Protein AF-A0A7X6XVV3-F1 (afdb_monomer_lite)

Secondary structure (DSSP, 8-state):
---GGGGT-EEE-B-TTT--B--STTHHHHHHHHGGGGTEEEEE-TT-HHHHSS--EEEEEEE-GGGHHHHHHHT--HHHHHT----SPP-

pLDDT: mean 95.93, std 5.68, range [56.09, 98.88]

Structure (mmCIF, N/CA/C/O backbone):
data_AF-A0A7X6XVV3-F1
#
_entry.i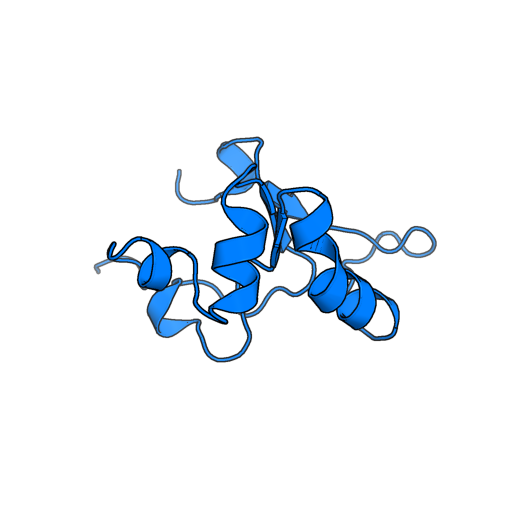d   AF-A0A7X6XVV3-F1
#
loop_
_atom_site.group_PDB
_atom_site.id
_atom_site.type_symbol
_atom_site.label_atom_id
_atom_site.label_alt_id
_atom_site.label_comp_id
_atom_site.label_asym_id
_atom_site.label_entity_id
_atom_site.label_seq_id
_atom_site.pdbx_PDB_ins_code
_atom_site.Cartn_x
_atom_site.Cartn_y
_atom_site.Cartn_z
_atom_site.occupancy
_atom_site.B_iso_or_equiv
_atom_site.auth_seq_id
_atom_site.auth_comp_id
_atom_site.auth_asym_id
_atom_site.auth_atom_id
_atom_site.pdbx_PDB_model_num
ATOM 1 N N . GLY A 1 1 ? -2.041 -18.136 7.189 1.00 77.75 1 GLY A N 1
ATOM 2 C CA . GLY A 1 1 ? -3.482 -17.849 7.278 1.00 77.75 1 GLY A CA 1
ATOM 3 C C . GLY A 1 1 ? -3.799 -16.368 7.366 1.00 77.75 1 GLY A C 1
ATOM 4 O O . GLY A 1 1 ? -4.950 -16.031 7.150 1.00 77.75 1 GLY A O 1
ATOM 5 N N . TYR A 1 2 ? -2.824 -15.509 7.697 1.00 94.19 2 TYR A N 1
ATOM 6 C CA . TYR A 1 2 ? -3.040 -14.080 7.960 1.00 94.19 2 TYR A CA 1
ATOM 7 C C . TYR A 1 2 ? -2.156 -13.164 7.100 1.00 94.19 2 TYR A C 1
ATOM 9 O O . TYR A 1 2 ? -2.297 -11.953 7.163 1.00 94.19 2 TYR A O 1
ATOM 17 N N . SER A 1 3 ? -1.260 -13.738 6.287 1.00 97.19 3 SER A N 1
ATOM 18 C CA . SER A 1 3 ? -0.414 -12.971 5.371 1.00 97.19 3 SER A CA 1
ATOM 19 C C . SER A 1 3 ? -1.164 -12.686 4.076 1.00 97.19 3 SER A C 1
ATOM 21 O O . SER A 1 3 ? -1.758 -13.591 3.481 1.00 97.19 3 SER A O 1
ATOM 23 N N . GLU A 1 4 ? -1.073 -11.444 3.614 1.00 97.12 4 GLU A N 1
ATOM 24 C CA . GLU A 1 4 ? -1.701 -11.002 2.373 1.00 97.12 4 GLU A CA 1
ATOM 25 C C . GLU A 1 4 ? -1.098 -11.674 1.127 1.00 97.12 4 GLU A C 1
ATOM 27 O O . GLU A 1 4 ? -1.814 -11.896 0.153 1.00 97.12 4 GLU A O 1
ATOM 32 N N . HIS A 1 5 ? 0.165 -12.117 1.173 1.00 98.44 5 HIS A N 1
ATOM 33 C CA . HIS A 1 5 ? 0.821 -12.869 0.087 1.00 98.44 5 HIS A CA 1
ATOM 34 C C . HIS A 1 5 ? 0.070 -14.148 -0.300 1.00 98.44 5 HIS A C 1
ATOM 36 O O . HIS A 1 5 ? 0.075 -14.555 -1.459 1.00 98.44 5 HIS A O 1
ATOM 42 N N . GLN A 1 6 ? -0.667 -14.757 0.636 1.00 98.25 6 GLN A N 1
ATOM 43 C CA . GLN A 1 6 ? -1.472 -15.949 0.345 1.00 98.25 6 GLN A CA 1
ATOM 44 C C . GLN A 1 6 ? -2.646 -15.678 -0.604 1.00 98.25 6 GLN A C 1
ATOM 46 O O . GLN A 1 6 ? -3.204 -16.622 -1.158 1.00 98.25 6 GLN A O 1
ATOM 51 N N . THR A 1 7 ? -3.025 -14.413 -0.799 1.00 97.94 7 THR A N 1
ATOM 52 C CA . THR A 1 7 ? -4.070 -14.029 -1.756 1.00 97.94 7 THR A CA 1
ATOM 53 C C . THR A 1 7 ? -3.612 -14.142 -3.211 1.00 97.94 7 THR A C 1
ATOM 55 O O . THR A 1 7 ? -4.456 -14.185 -4.102 1.00 97.94 7 THR A O 1
ATOM 58 N N . GLY A 1 8 ? -2.297 -14.153 -3.467 1.00 98.31 8 GLY A N 1
ATOM 59 C CA . GLY A 1 8 ? -1.737 -14.002 -4.813 1.00 98.31 8 GLY A CA 1
ATOM 60 C C . GLY A 1 8 ? -1.887 -12.591 -5.400 1.00 98.31 8 GLY A C 1
ATOM 61 O O . GLY A 1 8 ? -1.667 -12.410 -6.594 1.00 98.31 8 GLY A O 1
ATOM 62 N N . LEU A 1 9 ? -2.282 -11.605 -4.584 1.00 98.56 9 LEU A N 1
ATOM 63 C CA . LEU A 1 9 ? -2.485 -10.204 -4.974 1.00 98.56 9 LEU A CA 1
ATOM 64 C C . LEU A 1 9 ? -1.533 -9.237 -4.257 1.00 98.56 9 LEU A C 1
ATOM 66 O O . LEU A 1 9 ? -1.644 -8.028 -4.454 1.00 98.56 9 LEU A O 1
ATOM 70 N N . ALA A 1 10 ? -0.635 -9.754 -3.422 1.00 98.69 10 ALA A N 1
ATOM 71 C CA . ALA A 1 10 ? 0.406 -8.983 -2.761 1.00 98.69 10 ALA A CA 1
ATOM 72 C C . ALA A 1 10 ? 1.784 -9.383 -3.294 1.00 98.69 10 ALA A C 1
ATOM 74 O O . ALA A 1 10 ? 2.009 -10.556 -3.598 1.00 98.69 10 ALA A O 1
ATOM 75 N N . PHE A 1 11 ? 2.669 -8.399 -3.436 1.00 98.44 11 PHE A N 1
ATOM 76 C CA . PHE A 1 11 ? 3.978 -8.559 -4.057 1.00 98.44 11 PHE A CA 1
ATOM 77 C C . PHE A 1 11 ? 5.008 -7.697 -3.337 1.00 98.44 11 PHE A C 1
ATOM 79 O O . PHE A 1 11 ? 4.805 -6.495 -3.182 1.00 98.44 11 PHE A O 1
ATOM 86 N N . ASP A 1 12 ? 6.132 -8.310 -2.976 1.00 97.75 12 ASP A N 1
ATOM 87 C CA . ASP A 1 12 ? 7.292 -7.597 -2.456 1.00 97.75 12 ASP A CA 1
ATOM 88 C C . ASP A 1 12 ? 8.223 -7.275 -3.618 1.00 97.75 12 ASP A C 1
ATOM 90 O O . ASP A 1 12 ? 8.638 -8.168 -4.365 1.00 97.75 12 ASP A O 1
ATOM 94 N N . ILE A 1 13 ? 8.543 -5.995 -3.790 1.00 95.69 13 ILE A N 1
ATOM 95 C CA . ILE A 1 13 ? 9.427 -5.556 -4.866 1.00 95.69 13 ILE A CA 1
ATOM 96 C C . ILE A 1 13 ? 10.882 -5.600 -4.398 1.00 95.69 13 ILE A C 1
ATOM 98 O O . ILE A 1 13 ? 11.250 -5.038 -3.365 1.00 95.69 13 ILE A O 1
ATOM 102 N N . LEU A 1 14 ? 11.716 -6.269 -5.196 1.00 94.50 14 LEU A N 1
ATOM 103 C CA . LEU A 1 14 ? 13.143 -6.426 -4.944 1.00 94.50 14 LEU A CA 1
ATOM 104 C C . LEU A 1 14 ? 13.966 -5.517 -5.856 1.00 94.50 14 LEU A C 1
ATOM 106 O O . LEU A 1 14 ? 13.650 -5.329 -7.033 1.00 94.50 14 LEU A O 1
ATOM 110 N N . GLN A 1 15 ? 15.080 -5.014 -5.337 1.00 91.31 15 GLN A N 1
ATOM 111 C CA . GLN A 1 15 ? 16.077 -4.310 -6.120 1.00 91.31 15 GLN A CA 1
ATOM 112 C C . GLN A 1 15 ? 16.794 -5.307 -7.039 1.00 91.31 15 GLN A C 1
ATOM 114 O O . GLN A 1 15 ? 17.421 -6.261 -6.578 1.00 91.31 15 GLN A O 1
ATOM 119 N N . GLY A 1 16 ? 16.740 -5.076 -8.352 1.00 84.81 16 GLY A N 1
ATOM 120 C CA . GLY A 1 16 ? 17.214 -6.050 -9.344 1.00 84.81 16 GLY A CA 1
ATOM 121 C C . GLY A 1 16 ? 18.702 -6.418 -9.247 1.00 84.81 16 GLY A C 1
ATOM 122 O O . GLY A 1 16 ? 19.084 -7.510 -9.657 1.00 84.81 16 GLY A O 1
ATOM 123 N N . SER A 1 17 ? 19.547 -5.538 -8.704 1.00 85.25 17 SER A N 1
ATOM 124 C CA . SER A 1 17 ? 20.992 -5.770 -8.568 1.00 85.25 17 SER A CA 1
ATOM 125 C C . SER A 1 17 ? 21.371 -6.594 -7.335 1.00 85.25 17 SER A C 1
ATOM 127 O O . SER A 1 17 ? 22.306 -7.390 -7.399 1.00 85.25 17 SER A O 1
ATOM 129 N N . SER A 1 18 ? 20.677 -6.388 -6.215 1.00 88.38 18 SER A N 1
ATOM 130 C CA . SER A 1 18 ? 21.019 -6.971 -4.914 1.00 88.38 18 SER A CA 1
ATOM 131 C C . SER A 1 18 ? 20.091 -8.119 -4.511 1.00 88.38 18 SER A C 1
ATOM 133 O O . SER A 1 18 ? 20.467 -8.942 -3.680 1.00 88.38 18 SER A O 1
ATOM 135 N N . GLY A 1 19 ? 18.888 -8.186 -5.091 1.00 89.81 19 GLY A N 1
ATOM 136 C CA . GLY A 1 19 ? 17.827 -9.101 -4.669 1.00 89.81 19 GLY A CA 1
ATOM 137 C C . GLY A 1 19 ? 17.241 -8.764 -3.294 1.00 89.81 19 GLY A C 1
ATOM 138 O O . GLY A 1 19 ? 16.499 -9.571 -2.742 1.00 89.81 19 GLY A O 1
ATOM 139 N N . LEU A 1 20 ? 17.587 -7.603 -2.731 1.00 92.94 20 LEU A N 1
ATOM 140 C CA . LEU A 1 20 ? 17.069 -7.121 -1.453 1.00 92.94 20 LEU A CA 1
ATOM 141 C C . LEU A 1 20 ? 15.740 -6.393 -1.651 1.00 92.94 20 LEU A C 1
ATOM 143 O O . LEU A 1 20 ? 15.449 -5.924 -2.749 1.00 92.94 20 LEU A O 1
ATOM 147 N N . LEU A 1 21 ? 14.952 -6.276 -0.584 1.00 95.75 21 LEU A N 1
ATOM 148 C CA . LEU A 1 21 ? 13.730 -5.472 -0.579 1.00 95.75 21 LEU A CA 1
ATOM 149 C C . LEU A 1 21 ? 14.062 -4.004 -0.869 1.00 95.75 21 LEU A C 1
ATOM 151 O O . LEU A 1 21 ? 15.102 -3.492 -0.450 1.00 95.75 21 LEU A O 1
ATOM 155 N N . ILE A 1 22 ? 13.186 -3.332 -1.614 1.00 92.56 22 ILE A N 1
ATOM 156 C CA . ILE A 1 22 ? 13.341 -1.905 -1.894 1.00 92.56 22 ILE A CA 1
ATOM 157 C C . ILE A 1 22 ? 12.902 -1.096 -0.668 1.00 92.56 22 ILE A C 1
ATOM 159 O O . ILE A 1 22 ? 11.712 -0.958 -0.394 1.00 92.56 22 ILE A O 1
ATOM 163 N N . GLU A 1 23 ? 13.872 -0.533 0.053 1.00 91.75 23 GLU A N 1
ATOM 164 C CA . GLU A 1 23 ? 13.622 0.261 1.269 1.00 91.75 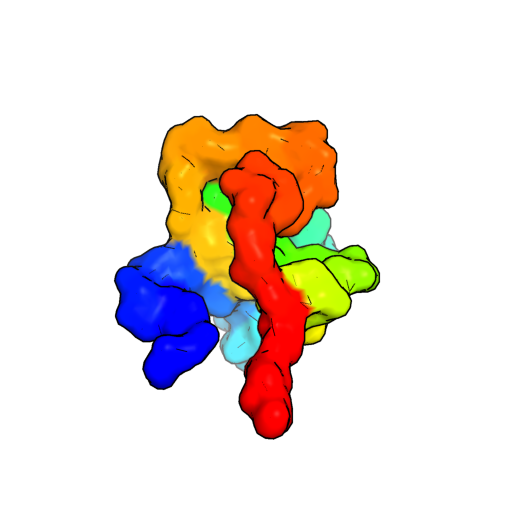23 GLU A CA 1
ATOM 165 C C . GLU A 1 23 ? 14.067 1.727 1.160 1.00 91.75 23 GLU A C 1
ATOM 167 O O . GLU A 1 23 ? 13.802 2.521 2.062 1.00 91.75 23 GLU A O 1
ATOM 172 N N . VAL A 1 24 ? 14.761 2.094 0.080 1.00 88.88 24 VAL A N 1
ATOM 173 C CA . VAL A 1 24 ? 15.462 3.379 -0.052 1.00 88.88 24 VAL A CA 1
ATOM 174 C C . VAL A 1 24 ? 15.099 4.122 -1.334 1.00 88.88 24 VAL A C 1
ATOM 176 O O . VAL A 1 24 ? 14.550 3.563 -2.281 1.00 88.88 24 VAL A O 1
ATOM 179 N N . GLU A 1 25 ? 15.421 5.411 -1.345 1.00 90.62 25 GLU A N 1
ATOM 180 C CA . GLU A 1 25 ? 15.309 6.263 -2.525 1.00 90.62 25 GLU A CA 1
ATOM 181 C C . GLU A 1 25 ? 16.348 5.915 -3.602 1.00 90.62 25 GLU A C 1
ATOM 183 O O . GLU A 1 25 ? 17.469 5.525 -3.252 1.00 90.62 25 GLU A O 1
ATOM 188 N N . PRO A 1 26 ? 16.047 6.166 -4.893 1.00 93.06 26 PRO A N 1
ATOM 189 C CA . PRO A 1 26 ? 14.833 6.809 -5.432 1.00 93.06 26 PRO A CA 1
ATOM 190 C C . PRO A 1 26 ? 13.647 5.864 -5.695 1.00 93.06 26 PRO A C 1
ATOM 192 O O . PRO A 1 26 ? 12.564 6.318 -6.070 1.00 93.06 26 PRO A O 1
ATOM 195 N N . GLU A 1 27 ? 13.837 4.551 -5.567 1.00 93.94 27 GLU A N 1
ATOM 196 C CA . GLU A 1 27 ? 12.837 3.574 -5.991 1.00 93.94 27 GLU A CA 1
ATOM 197 C C . GLU A 1 27 ? 11.561 3.628 -5.137 1.00 93.94 27 GLU A C 1
ATOM 199 O O . GLU A 1 27 ? 10.464 3.508 -5.686 1.00 93.94 27 GLU A O 1
ATOM 204 N N . ILE A 1 28 ? 11.669 3.869 -3.821 1.00 94.38 28 ILE A N 1
ATOM 205 C CA . ILE A 1 28 ? 10.476 3.997 -2.966 1.00 94.38 28 ILE A CA 1
ATOM 206 C C . ILE A 1 28 ? 9.627 5.221 -3.324 1.00 94.38 28 ILE A C 1
ATOM 208 O O . ILE A 1 28 ? 8.402 5.113 -3.269 1.00 94.38 28 ILE A O 1
ATOM 212 N N . THR A 1 29 ? 10.228 6.356 -3.710 1.00 95.75 29 THR A N 1
ATOM 213 C CA . THR A 1 29 ? 9.460 7.524 -4.171 1.00 95.75 29 THR A CA 1
ATOM 214 C C . THR A 1 29 ? 8.681 7.163 -5.418 1.00 95.75 29 THR A C 1
ATOM 216 O O . THR A 1 29 ? 7.472 7.368 -5.453 1.00 95.75 29 THR A O 1
ATOM 219 N N . TRP A 1 30 ? 9.331 6.526 -6.395 1.00 96.56 30 TRP A N 1
ATOM 220 C CA . TRP A 1 30 ? 8.645 6.125 -7.620 1.00 96.56 30 TRP A CA 1
ATOM 221 C C . TRP A 1 30 ? 7.472 5.181 -7.332 1.00 96.56 30 TRP A C 1
ATOM 223 O O . TRP A 1 30 ? 6.375 5.370 -7.850 1.00 96.56 30 TRP A O 1
ATOM 233 N N . ILE A 1 31 ? 7.669 4.188 -6.459 1.00 96.94 31 ILE A N 1
ATOM 234 C CA . ILE A 1 31 ? 6.605 3.259 -6.067 1.00 96.94 31 ILE A CA 1
ATOM 235 C C . ILE A 1 31 ? 5.446 4.005 -5.392 1.00 96.94 31 ILE A C 1
ATOM 237 O O . ILE A 1 31 ? 4.290 3.800 -5.764 1.00 96.94 31 ILE A O 1
ATOM 241 N N . LYS A 1 32 ? 5.736 4.882 -4.424 1.00 96.19 32 LYS A N 1
ATOM 242 C CA . LYS A 1 32 ? 4.715 5.679 -3.730 1.00 96.19 32 LYS A CA 1
ATOM 243 C C . LYS A 1 32 ? 3.936 6.565 -4.697 1.00 96.19 32 LYS A C 1
ATOM 245 O O . LYS A 1 32 ? 2.724 6.671 -4.558 1.00 96.19 32 LYS A O 1
ATOM 250 N N . GLU A 1 33 ? 4.614 7.179 -5.660 1.00 97.88 33 GLU A N 1
ATOM 251 C CA . GLU A 1 33 ? 4.017 8.122 -6.606 1.00 97.88 33 GLU A CA 1
ATOM 252 C C . GLU A 1 33 ? 3.261 7.443 -7.747 1.00 97.88 33 GLU A C 1
ATOM 254 O O . GLU A 1 33 ? 2.306 8.031 -8.232 1.00 97.88 33 GLU A O 1
ATOM 259 N N . HIS A 1 34 ? 3.622 6.220 -8.152 1.00 98.38 34 HIS A N 1
ATOM 260 C CA . HIS A 1 34 ? 3.107 5.633 -9.397 1.00 98.38 34 HIS A CA 1
ATOM 261 C C . HIS A 1 34 ? 2.418 4.272 -9.256 1.00 98.38 34 HIS A C 1
ATOM 263 O O . HIS A 1 34 ? 1.739 3.854 -10.190 1.00 98.38 34 HIS A O 1
ATOM 269 N N . ALA A 1 35 ? 2.528 3.552 -8.130 1.00 98.50 35 ALA A N 1
ATOM 270 C CA . ALA A 1 35 ? 1.942 2.205 -8.008 1.00 98.50 35 ALA A CA 1
ATOM 271 C C . ALA A 1 35 ? 0.430 2.166 -8.321 1.00 98.50 35 ALA A C 1
ATOM 273 O O . ALA A 1 35 ? -0.069 1.208 -8.923 1.00 98.50 35 ALA A O 1
ATOM 274 N N . HIS A 1 36 ? -0.287 3.232 -7.964 1.00 98.81 36 HIS A N 1
ATOM 275 C CA . HIS A 1 36 ? -1.729 3.359 -8.157 1.00 98.81 36 HIS A CA 1
ATOM 276 C C . HIS A 1 36 ? -2.150 3.378 -9.628 1.00 98.81 36 HIS A C 1
ATOM 278 O O . HIS A 1 36 ? -3.202 2.825 -9.959 1.00 98.81 36 HIS A O 1
ATOM 284 N N . GLU A 1 37 ? -1.297 3.890 -10.519 1.00 98.75 37 GLU A N 1
ATOM 285 C CA . GLU A 1 37 ? -1.521 3.907 -11.970 1.00 98.75 37 GLU A CA 1
ATOM 286 C C . GLU A 1 37 ? -1.636 2.486 -12.550 1.00 98.75 37 GLU A C 1
ATOM 288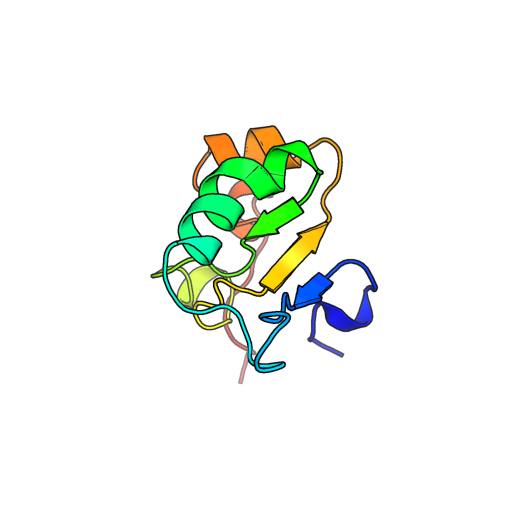 O O . GLU A 1 37 ? -2.252 2.268 -13.593 1.00 98.75 37 GLU A O 1
ATOM 293 N N . TYR A 1 38 ? -1.084 1.497 -11.841 1.00 98.69 38 TYR A N 1
ATOM 294 C CA . TYR A 1 38 ? -1.069 0.085 -12.225 1.00 98.69 38 TYR A CA 1
ATOM 295 C C . TYR A 1 38 ? -2.060 -0.764 -11.414 1.00 98.69 38 TYR A C 1
ATOM 297 O O . TYR A 1 38 ? -2.049 -1.993 -11.503 1.00 98.69 38 TYR A O 1
ATOM 305 N N . GLY A 1 39 ? -2.931 -0.137 -10.618 1.00 98.75 39 GLY A N 1
ATOM 306 C CA . GLY A 1 39 ? -3.900 -0.838 -9.775 1.00 98.75 39 GLY A CA 1
ATOM 307 C C . GLY A 1 39 ? -3.334 -1.342 -8.443 1.00 98.75 39 GLY A C 1
ATOM 308 O O . GLY A 1 39 ? -3.986 -2.161 -7.786 1.00 98.75 39 GLY A O 1
ATOM 309 N N . PHE A 1 40 ? -2.149 -0.875 -8.040 1.00 98.88 40 PHE A N 1
ATOM 310 C CA . PHE A 1 40 ? -1.496 -1.242 -6.784 1.00 98.88 40 PHE A CA 1
ATOM 311 C C . PHE A 1 40 ? -1.497 -0.100 -5.772 1.00 98.88 40 PHE A C 1
ATOM 313 O O . PHE A 1 40 ? -1.537 1.069 -6.122 1.00 98.88 40 PHE A O 1
ATOM 320 N N . ILE A 1 41 ? -1.389 -0.442 -4.496 1.00 98.81 41 ILE A N 1
ATOM 321 C CA . ILE A 1 41 ? -1.129 0.517 -3.421 1.00 98.81 41 ILE A CA 1
ATOM 322 C C . ILE A 1 41 ? 0.055 0.037 -2.587 1.00 98.81 41 ILE A C 1
ATOM 324 O O . ILE A 1 41 ? 0.246 -1.174 -2.438 1.00 98.81 41 ILE A O 1
ATOM 328 N N . VAL A 1 42 ? 0.806 0.973 -2.003 1.00 98.50 42 VAL A N 1
ATOM 329 C CA . VAL A 1 42 ? 1.717 0.654 -0.894 1.00 98.50 42 VAL A CA 1
ATOM 330 C C . VAL A 1 42 ? 0.850 0.281 0.302 1.00 98.50 42 VAL A C 1
ATOM 332 O O . VAL A 1 42 ? 0.071 1.097 0.791 1.00 98.50 42 VAL A O 1
ATOM 335 N N . ARG A 1 43 ? 0.911 -0.984 0.720 1.00 98.62 43 ARG A N 1
ATOM 336 C CA . ARG A 1 43 ? -0.119 -1.553 1.595 1.00 98.62 43 ARG A CA 1
ATOM 337 C C . ARG A 1 43 ? 0.016 -1.138 3.053 1.00 98.62 43 ARG A C 1
ATOM 339 O O . ARG A 1 43 ? -0.998 -0.928 3.728 1.00 98.62 43 ARG A O 1
ATOM 346 N N . TYR A 1 44 ? 1.254 -1.091 3.529 1.00 98.38 44 TYR A N 1
ATOM 347 C CA . TYR A 1 44 ? 1.588 -0.821 4.918 1.00 98.38 44 TYR A CA 1
ATOM 348 C C . TYR A 1 44 ? 2.354 0.492 4.980 1.00 98.38 44 TYR A C 1
ATOM 350 O O . TYR A 1 44 ? 3.548 0.540 4.694 1.00 98.38 44 TYR A O 1
ATOM 358 N N . LEU A 1 45 ? 1.623 1.563 5.291 1.00 97.69 45 LEU A N 1
ATOM 359 C CA . LEU A 1 45 ? 2.123 2.934 5.322 1.00 97.69 45 LEU A CA 1
ATOM 360 C C . LEU A 1 45 ? 2.887 3.227 6.619 1.00 97.69 45 LEU A C 1
ATOM 362 O O . LEU A 1 45 ? 2.692 2.581 7.651 1.00 97.69 45 LEU A O 1
ATOM 366 N N . GLU A 1 46 ? 3.773 4.216 6.560 1.00 96.75 46 GLU A N 1
ATOM 367 C CA . GLU A 1 46 ? 4.529 4.668 7.723 1.00 96.75 46 GLU A CA 1
ATOM 368 C C . GLU A 1 46 ? 3.590 5.305 8.755 1.00 96.75 46 GLU A C 1
ATOM 370 O O . GLU A 1 46 ? 2.744 6.120 8.406 1.00 96.75 46 GLU A O 1
ATOM 375 N N . GLY A 1 47 ? 3.719 4.913 10.026 1.00 97.50 47 GLY A N 1
ATOM 376 C CA . GLY A 1 47 ? 2.869 5.412 11.115 1.00 97.50 47 GLY A CA 1
ATOM 377 C C . GLY A 1 47 ? 1.506 4.722 11.260 1.00 97.50 47 GLY A C 1
ATOM 378 O O . GLY A 1 47 ? 0.840 4.926 12.267 1.00 97.50 47 GLY A O 1
ATOM 379 N N . GLU A 1 48 ? 1.123 3.844 10.331 1.00 98.00 48 GLU A N 1
ATOM 380 C CA . GLU A 1 48 ? -0.229 3.263 10.271 1.00 98.00 48 GLU A CA 1
ATOM 381 C C . GLU A 1 48 ? -0.331 1.837 10.849 1.00 98.00 48 GLU A C 1
ATOM 383 O O . GLU A 1 48 ? -1.326 1.136 10.656 1.00 98.00 48 GLU A O 1
ATOM 388 N N . THR A 1 49 ? 0.692 1.383 11.581 1.00 97.94 49 THR A N 1
ATOM 389 C CA . THR A 1 49 ? 0.760 0.014 12.125 1.00 97.94 49 THR A CA 1
ATOM 390 C C . THR A 1 49 ? -0.391 -0.325 13.070 1.00 97.94 49 THR A C 1
ATOM 392 O O . THR A 1 49 ? -0.821 -1.474 13.103 1.00 97.94 49 THR A O 1
ATOM 395 N N . GLU A 1 50 ? -0.933 0.643 13.812 1.00 97.31 50 GLU A N 1
ATOM 396 C CA . GLU A 1 50 ? -2.086 0.394 14.693 1.00 97.31 50 GLU A CA 1
ATOM 397 C C . GLU A 1 50 ? -3.370 0.087 13.909 1.00 97.31 50 GLU A C 1
ATOM 399 O O . GLU A 1 50 ? -4.227 -0.650 14.396 1.00 97.31 50 GLU A O 1
ATOM 404 N N . ILE A 1 51 ? -3.492 0.615 12.687 1.00 98.06 51 ILE A N 1
ATOM 405 C CA . ILE A 1 51 ? -4.656 0.406 11.822 1.00 98.06 51 ILE A CA 1
ATOM 406 C C . ILE A 1 51 ? -4.476 -0.859 10.985 1.00 98.06 51 ILE A C 1
ATOM 408 O O . ILE A 1 51 ? -5.388 -1.679 10.909 1.00 98.06 51 ILE A O 1
ATOM 412 N N . THR A 1 52 ? -3.304 -1.048 10.374 1.00 98.00 52 THR A N 1
ATOM 413 C CA . THR A 1 52 ? -3.055 -2.196 9.487 1.00 98.00 52 THR A CA 1
ATOM 414 C C . THR A 1 52 ? -2.720 -3.479 10.247 1.00 98.00 52 THR A C 1
ATOM 416 O O . THR A 1 52 ? -2.955 -4.567 9.731 1.00 98.00 52 THR A O 1
ATOM 419 N N . GLY A 1 53 ? -2.152 -3.372 11.452 1.00 97.62 53 GLY A N 1
ATOM 420 C CA . GLY A 1 53 ? -1.566 -4.494 12.193 1.00 97.62 53 GLY A CA 1
ATOM 421 C C . GLY A 1 53 ? -0.157 -4.893 11.729 1.00 97.62 53 GLY A C 1
ATOM 422 O O . GLY A 1 53 ? 0.439 -5.803 12.304 1.00 97.62 53 GLY A O 1
ATOM 423 N N . TYR A 1 54 ? 0.403 -4.219 10.719 1.00 97.88 54 TYR A N 1
ATOM 424 C CA . TYR A 1 54 ? 1.703 -4.540 10.123 1.00 97.88 54 TYR A CA 1
ATOM 425 C C . TYR A 1 54 ? 2.642 -3.331 10.134 1.00 97.88 54 TYR A C 1
ATOM 427 O O . TYR A 1 54 ? 2.220 -2.171 10.106 1.00 97.88 54 TYR A O 1
ATOM 435 N N . LYS A 1 55 ? 3.948 -3.599 10.215 1.00 98.00 55 LYS A N 1
ATOM 436 C CA . LYS A 1 55 ? 4.972 -2.547 10.172 1.00 98.00 55 LYS A CA 1
ATOM 437 C C . LYS A 1 55 ? 5.001 -1.890 8.794 1.00 98.00 55 LYS A C 1
ATOM 439 O O . LYS A 1 55 ? 4.510 -2.457 7.829 1.00 98.00 55 LYS A O 1
ATOM 444 N N . TYR A 1 56 ? 5.588 -0.699 8.724 1.00 97.69 56 TYR A N 1
ATOM 445 C CA . TYR A 1 56 ? 5.865 -0.041 7.452 1.00 97.69 56 TYR A CA 1
ATOM 446 C C . TYR A 1 56 ? 6.712 -0.942 6.546 1.00 97.69 56 TYR A C 1
ATOM 448 O O . TYR A 1 56 ? 7.777 -1.402 6.960 1.00 97.69 56 TYR A O 1
ATOM 456 N N . GLU A 1 57 ? 6.236 -1.161 5.323 1.00 97.94 57 GLU A N 1
ATOM 457 C CA . GLU A 1 57 ? 6.895 -1.988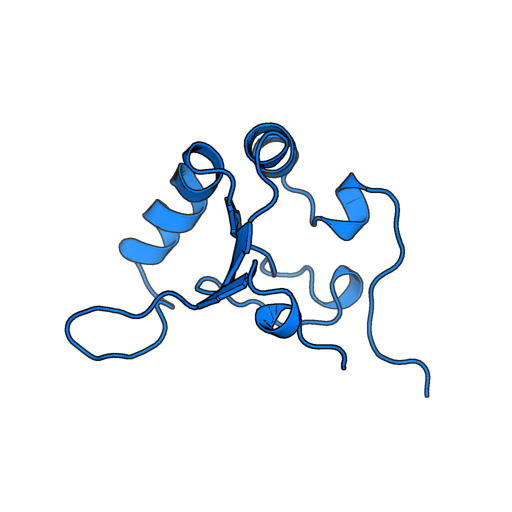 4.309 1.00 97.94 57 GLU A CA 1
ATOM 458 C C . GLU A 1 57 ? 6.763 -1.287 2.945 1.00 97.94 57 GLU A C 1
ATOM 460 O O . GLU A 1 57 ? 5.805 -1.530 2.207 1.00 97.94 57 GLU A O 1
ATOM 465 N N . PRO A 1 58 ? 7.691 -0.380 2.588 1.00 96.62 58 PRO A N 1
ATOM 466 C CA . PRO A 1 58 ? 7.616 0.382 1.337 1.00 96.62 58 PRO A CA 1
ATOM 467 C C . PRO A 1 58 ? 7.658 -0.476 0.068 1.00 96.62 58 PRO A C 1
ATOM 469 O O . PRO A 1 58 ? 7.228 -0.023 -0.990 1.00 96.62 58 PRO A O 1
ATOM 472 N N . TRP A 1 59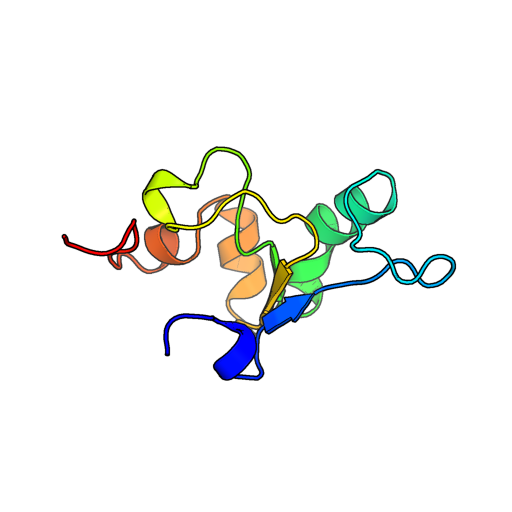 ? 8.176 -1.699 0.170 1.00 97.81 59 TRP A N 1
ATOM 473 C CA . TRP A 1 59 ? 8.256 -2.667 -0.922 1.00 97.81 59 TRP A CA 1
ATOM 474 C C . TRP A 1 59 ? 6.970 -3.477 -1.122 1.00 97.81 59 TRP A C 1
ATOM 476 O O . TRP A 1 59 ? 6.833 -4.099 -2.176 1.00 97.81 59 TRP A O 1
ATOM 486 N N . HIS A 1 60 ? 6.069 -3.528 -0.130 1.00 98.62 60 HIS A N 1
ATOM 487 C CA . HIS A 1 60 ? 4.899 -4.410 -0.156 1.00 98.62 60 HIS A CA 1
ATOM 488 C C . HIS A 1 60 ? 3.746 -3.725 -0.888 1.00 98.62 60 HIS A C 1
ATOM 490 O O . HIS A 1 60 ? 3.097 -2.797 -0.386 1.00 98.62 60 HIS A O 1
ATOM 496 N N . LEU A 1 61 ? 3.457 -4.226 -2.087 1.00 98.75 61 LEU A N 1
ATOM 497 C CA . LEU A 1 61 ? 2.374 -3.753 -2.933 1.00 98.75 61 LEU A CA 1
ATOM 498 C C . LEU A 1 61 ? 1.171 -4.679 -2.884 1.00 98.75 61 LEU A C 1
ATOM 500 O O . LEU A 1 61 ? 1.301 -5.892 -3.031 1.00 98.75 61 LEU A O 1
ATOM 504 N N . ARG A 1 62 ? -0.021 -4.090 -2.777 1.00 98.81 62 ARG A N 1
ATOM 505 C CA . ARG A 1 62 ? -1.301 -4.799 -2.855 1.00 98.81 62 ARG A CA 1
ATOM 506 C C . ARG A 1 62 ? -2.067 -4.393 -4.106 1.00 98.81 62 ARG A C 1
ATOM 508 O O . ARG A 1 62 ? -2.403 -3.224 -4.271 1.00 98.81 62 ARG A O 1
ATOM 515 N N . TYR A 1 63 ? -2.411 -5.361 -4.952 1.00 98.88 63 TYR A N 1
ATOM 516 C CA . TYR A 1 63 ? -3.317 -5.146 -6.075 1.00 98.88 63 TYR A CA 1
ATOM 517 C C . TYR A 1 63 ? -4.760 -4.982 -5.583 1.00 98.88 63 TYR A C 1
ATOM 519 O O . TYR A 1 63 ? -5.321 -5.871 -4.927 1.00 98.88 63 TYR A O 1
ATOM 527 N N . VAL A 1 64 ? -5.365 -3.846 -5.924 1.00 98.75 64 VAL A N 1
ATOM 528 C CA . VAL A 1 64 ? -6.778 -3.520 -5.660 1.00 98.75 64 VAL A CA 1
ATOM 529 C C . VAL A 1 64 ? -7.535 -3.119 -6.933 1.00 98.75 64 VAL A C 1
ATOM 531 O O . VAL A 1 64 ? -8.742 -2.884 -6.891 1.00 98.75 64 VAL A O 1
ATOM 534 N N . GLY A 1 65 ? -6.852 -3.080 -8.081 1.00 98.62 65 GLY A N 1
ATOM 535 C CA . GLY A 1 65 ? -7.451 -2.767 -9.374 1.00 98.62 65 GLY A CA 1
ATOM 536 C C . GLY A 1 65 ? -7.977 -1.334 -9.429 1.00 98.62 65 GLY A C 1
ATOM 537 O O . GLY A 1 65 ? -7.303 -0.396 -9.013 1.00 98.62 65 GLY A O 1
ATOM 538 N N . ASN A 1 66 ? -9.199 -1.160 -9.930 1.00 98.38 66 ASN A N 1
ATOM 539 C CA . ASN A 1 66 ? -9.748 0.149 -10.304 1.00 98.38 66 ASN A CA 1
ATOM 540 C C . ASN A 1 66 ? -9.899 1.152 -9.146 1.00 98.38 66 ASN A C 1
ATOM 542 O O . ASN A 1 66 ? -10.078 2.337 -9.407 1.00 98.38 66 ASN A O 1
ATOM 546 N N . ILE A 1 67 ? -9.854 0.708 -7.884 1.00 98.62 67 ILE A N 1
ATOM 547 C CA . ILE A 1 67 ? -9.943 1.620 -6.732 1.00 98.62 67 ILE A CA 1
ATOM 548 C C . ILE A 1 67 ? -8.589 2.219 -6.335 1.00 98.62 67 ILE A C 1
ATOM 550 O O . ILE A 1 67 ? -8.576 3.141 -5.523 1.00 98.62 67 ILE A O 1
ATOM 554 N N . ALA A 1 68 ? -7.470 1.733 -6.889 1.00 98.81 68 ALA A N 1
ATOM 555 C CA . ALA A 1 68 ? -6.121 2.100 -6.451 1.00 98.81 68 ALA A CA 1
ATOM 556 C C . ALA A 1 68 ? -5.870 3.611 -6.490 1.00 98.81 68 ALA A C 1
ATOM 558 O O . ALA A 1 68 ? -5.404 4.160 -5.498 1.00 98.81 68 ALA A O 1
ATOM 559 N N . GLU A 1 69 ? -6.271 4.283 -7.575 1.00 98.75 69 GLU A N 1
ATOM 560 C CA . GLU A 1 69 ? -6.225 5.748 -7.697 1.00 98.75 69 GLU A CA 1
ATOM 561 C C . GLU A 1 69 ? -6.943 6.427 -6.524 1.00 98.75 69 GLU A C 1
ATOM 563 O O . GLU A 1 69 ? -6.377 7.256 -5.823 1.00 98.75 69 GLU A O 1
ATOM 568 N N . SER A 1 70 ? -8.193 6.041 -6.255 1.00 98.75 70 SER A N 1
ATOM 569 C CA . SER A 1 70 ? -8.981 6.674 -5.193 1.00 98.75 70 SER A CA 1
ATOM 570 C C . SER A 1 70 ? -8.442 6.390 -3.788 1.00 98.75 70 SER A C 1
ATOM 572 O O . SER A 1 70 ? -8.552 7.247 -2.913 1.00 98.75 70 SER A O 1
ATOM 574 N N . VAL A 1 71 ? -7.841 5.214 -3.572 1.00 98.75 71 VAL A N 1
ATOM 575 C CA . VAL A 1 71 ? -7.163 4.885 -2.313 1.00 98.75 71 VAL A CA 1
ATOM 576 C C . VAL A 1 71 ? -5.909 5.749 -2.168 1.00 98.75 71 VAL A C 1
ATOM 578 O O . VAL A 1 71 ? -5.742 6.395 -1.138 1.00 98.75 71 VAL A O 1
ATOM 581 N N . TYR A 1 72 ? -5.085 5.844 -3.213 1.00 98.62 72 TYR A N 1
ATOM 582 C CA . TYR A 1 72 ? -3.883 6.676 -3.231 1.00 98.62 72 TYR A CA 1
ATOM 583 C C . TYR A 1 72 ? -4.189 8.151 -2.944 1.00 98.62 72 TYR A C 1
ATOM 585 O O . TYR A 1 72 ? -3.623 8.718 -2.012 1.00 98.62 72 TYR A O 1
ATOM 593 N N . GLN A 1 73 ? -5.152 8.746 -3.655 1.00 98.62 73 GLN A N 1
ATOM 594 C CA . GLN A 1 73 ? -5.543 10.149 -3.459 1.00 98.62 73 GLN A CA 1
ATOM 595 C C . GLN A 1 73 ? -6.110 10.427 -2.060 1.00 98.62 73 GLN A C 1
ATOM 597 O O . GLN A 1 73 ? -6.039 11.555 -1.575 1.00 98.62 73 GLN A O 1
ATOM 602 N N . SER A 1 74 ? -6.682 9.417 -1.397 1.00 98.44 74 SER A N 1
ATOM 603 C CA . SER A 1 74 ? -7.190 9.571 -0.030 1.00 98.44 74 SER A CA 1
ATOM 604 C C . SER A 1 74 ? -6.081 9.650 1.023 1.00 98.44 74 SER A C 1
ATOM 606 O O . SER A 1 74 ? -6.316 10.182 2.106 1.00 98.44 74 SER A O 1
ATOM 608 N N . GLY A 1 75 ? -4.894 9.102 0.733 1.00 98.19 75 GLY A N 1
ATOM 609 C CA . GLY A 1 75 ? -3.807 8.942 1.703 1.00 98.19 75 GLY A CA 1
ATOM 610 C C . GLY A 1 75 ? -4.108 7.956 2.840 1.00 98.19 75 GLY A C 1
ATOM 611 O O . GLY A 1 75 ? -3.346 7.888 3.799 1.00 98.19 75 GLY A O 1
ATOM 612 N N . LEU A 1 76 ? -5.215 7.211 2.762 1.00 98.56 76 LEU A N 1
ATOM 613 C CA . LEU A 1 76 ? -5.650 6.271 3.792 1.00 98.56 76 LEU A CA 1
ATOM 614 C C . LEU A 1 76 ? -5.049 4.877 3.590 1.00 98.56 76 LEU A C 1
ATOM 616 O O . LEU A 1 76 ? -4.739 4.453 2.475 1.00 98.56 76 LEU A O 1
ATOM 620 N N . THR A 1 77 ? -4.996 4.109 4.678 1.00 98.62 77 THR A N 1
ATOM 621 C CA . THR A 1 77 ? -4.872 2.650 4.601 1.00 98.62 77 THR A CA 1
ATOM 622 C C . THR A 1 77 ? -6.100 2.036 3.926 1.00 98.62 77 THR A C 1
ATOM 624 O O . THR A 1 77 ? -7.181 2.632 3.884 1.00 98.62 77 THR A O 1
ATOM 627 N N . LEU A 1 78 ? -5.966 0.803 3.431 1.00 98.69 78 LEU A N 1
ATOM 628 C CA . LEU A 1 78 ? -7.093 0.099 2.819 1.00 98.69 78 LEU A CA 1
ATOM 629 C C . LEU A 1 78 ? -8.221 -0.160 3.833 1.00 98.69 78 LEU A C 1
ATOM 631 O O . LEU A 1 78 ? -9.394 -0.065 3.480 1.00 98.69 78 LEU A O 1
ATOM 635 N N . GLU A 1 79 ? -7.876 -0.442 5.090 1.00 98.69 79 GLU A N 1
ATOM 636 C CA . GLU A 1 79 ? -8.819 -0.588 6.201 1.00 98.69 79 GLU A CA 1
ATOM 637 C C . GLU A 1 79 ? -9.660 0.670 6.401 1.00 98.69 79 GLU A C 1
ATOM 639 O O . GLU A 1 79 ? -10.891 0.601 6.375 1.00 98.69 79 GLU A O 1
ATOM 644 N N . ALA A 1 80 ? -8.998 1.820 6.561 1.00 98.50 80 ALA A N 1
ATOM 645 C CA . ALA A 1 80 ? -9.665 3.093 6.791 1.00 98.50 80 ALA A CA 1
ATOM 646 C C . ALA A 1 80 ? -10.509 3.511 5.578 1.00 98.50 80 ALA A C 1
ATOM 648 O O . ALA A 1 80 ? -11.637 3.968 5.751 1.00 98.50 80 ALA A O 1
ATOM 649 N N . TYR A 1 81 ? -10.006 3.288 4.360 1.00 98.62 81 TYR A N 1
ATOM 650 C CA . TYR A 1 81 ? -10.745 3.559 3.126 1.00 98.62 81 TYR A CA 1
ATOM 651 C C . TYR A 1 81 ? -12.022 2.709 3.009 1.00 98.62 81 TYR A C 1
ATOM 653 O O . TYR A 1 81 ? -13.077 3.219 2.636 1.00 98.62 81 TYR A O 1
ATOM 661 N N . LEU A 1 82 ? -11.949 1.413 3.334 1.00 98.38 82 LEU A N 1
ATOM 662 C CA . LEU A 1 82 ? -13.093 0.495 3.250 1.00 98.38 82 LEU A CA 1
ATOM 663 C C . LEU A 1 82 ? -14.004 0.533 4.489 1.00 98.38 82 LEU A C 1
ATOM 665 O O . LEU A 1 82 ? -15.082 -0.061 4.463 1.00 98.38 82 LEU A O 1
ATOM 669 N N . GLY A 1 83 ? -13.587 1.196 5.570 1.00 98.12 83 GLY A N 1
ATOM 670 C CA . GLY A 1 83 ? -14.313 1.218 6.840 1.00 98.12 83 GLY A CA 1
ATOM 671 C C . GLY A 1 83 ? -14.355 -0.145 7.537 1.00 98.12 83 GLY A C 1
ATOM 672 O O . GLY A 1 83 ? -15.359 -0.487 8.163 1.00 98.12 83 GLY A O 1
ATOM 673 N N . VAL A 1 84 ? -13.290 -0.941 7.409 1.00 98.06 84 VAL A N 1
ATOM 674 C CA . VAL A 1 84 ? -13.175 -2.272 8.025 1.00 98.06 84 VAL A CA 1
ATOM 675 C C . VAL A 1 84 ? -12.121 -2.277 9.128 1.00 98.06 84 VAL A C 1
ATOM 677 O O . VAL A 1 84 ? -11.192 -1.475 9.128 1.00 98.06 84 VAL A O 1
ATOM 680 N N . SER A 1 85 ? -12.262 -3.187 10.088 1.00 96.62 85 SER A N 1
ATOM 681 C CA . SER A 1 85 ? -11.299 -3.344 11.180 1.00 96.62 85 SER A CA 1
ATOM 682 C C . SER A 1 85 ? -10.002 -4.008 10.708 1.00 96.62 85 SER A C 1
ATOM 684 O O . SER A 1 85 ? -10.066 -5.044 10.042 1.00 96.62 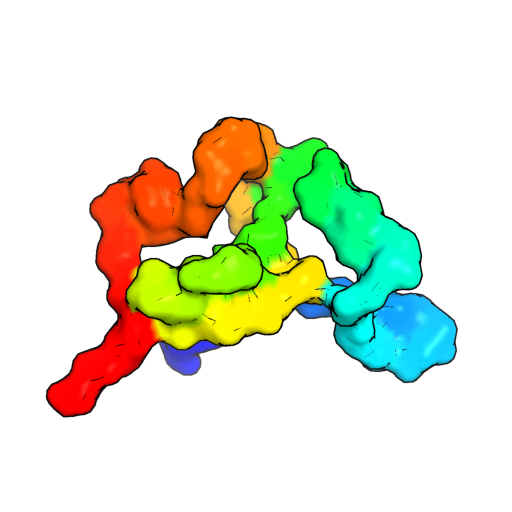85 SER A O 1
ATOM 686 N N . GLY A 1 86 ? -8.860 -3.474 11.139 1.00 96.31 86 GLY A N 1
ATOM 687 C CA . GLY A 1 86 ? -7.557 -4.148 11.123 1.00 96.31 86 GLY A CA 1
ATOM 688 C C . GLY A 1 86 ? -7.000 -4.311 12.541 1.00 96.31 86 GLY A C 1
ATOM 689 O O . GLY A 1 86 ? -7.742 -4.692 13.449 1.00 96.31 86 GLY A O 1
ATOM 690 N N . GLY A 1 87 ? -5.720 -3.986 12.728 1.00 95.25 87 GLY A N 1
ATOM 691 C CA . GLY A 1 87 ? -5.012 -4.073 14.008 1.00 95.25 87 GLY A CA 1
ATOM 692 C C . GLY A 1 87 ? -4.345 -5.428 14.272 1.00 95.25 87 GLY A C 1
ATOM 693 O O . GLY A 1 87 ? -4.325 -6.317 13.421 1.00 95.25 87 GLY A O 1
ATOM 694 N N . ASP A 1 88 ? -3.746 -5.561 15.456 1.00 95.44 88 ASP A N 1
ATOM 695 C CA . ASP A 1 88 ? -3.033 -6.776 15.873 1.00 95.44 88 ASP A CA 1
ATOM 696 C C . ASP A 1 88 ? -4.006 -7.922 16.219 1.00 95.44 88 ASP A C 1
ATOM 698 O O . ASP A 1 88 ? -5.211 -7.732 16.414 1.00 95.44 88 ASP A O 1
ATOM 702 N N . TYR A 1 89 ? -3.478 -9.136 16.327 1.00 92.88 89 TYR A N 1
ATOM 703 C CA . TYR A 1 89 ? -4.244 -10.306 16.730 1.00 92.88 89 TYR A CA 1
ATOM 704 C C . TYR A 1 89 ? -4.810 -10.133 18.145 1.00 92.88 89 TYR A C 1
ATOM 706 O O . TYR A 1 89 ? -4.095 -9.773 19.085 1.00 92.88 89 TYR A O 1
ATOM 714 N N . PHE A 1 90 ? -6.090 -10.465 18.326 1.00 83.31 90 PHE A N 1
ATOM 715 C CA . PHE A 1 90 ? -6.669 -10.576 19.663 1.00 83.31 90 PHE A CA 1
ATOM 716 C C . PHE A 1 90 ? -5.925 -11.665 20.449 1.00 83.31 90 PHE A C 1
ATOM 718 O O . PHE A 1 90 ? -5.789 -12.794 19.972 1.00 83.31 90 PHE A O 1
ATOM 725 N N . ARG A 1 91 ? -5.426 -11.304 21.635 1.00 56.09 91 ARG A N 1
ATOM 726 C CA . ARG A 1 91 ? -4.881 -12.258 22.608 1.00 56.09 91 ARG A CA 1
ATOM 727 C C . ARG A 1 91 ? -5.987 -12.999 23.341 1.00 56.09 91 ARG A C 1
ATOM 729 O O . ARG A 1 91 ? -7.005 -12.348 23.665 1.00 56.09 91 ARG A O 1
#

Foldseek 3Di:
DPDPVVVVFKDFDADPPPRHGPDDPDVLVCCLVCVLVVQKHQAADDPCCQQAVDHRRSRIIGHRHPCSVVCSVVVDHPCVVVVHGHGHDDD

Radius of gyration: 13.02 Å; chains: 1; bounding box: 35×28×35 Å

Sequence (91 aa):
GYSEHQTGLAFDILQGSSGLLIEVEPEITWIKEHAHEYGFIVRYLEGETEITGYKYEPWHLRYVGNIAESVYQSGLTLEAYLGVSGGDYFR